Protein AF-A0A962MN43-F1 (afdb_monomer_lite)

Sequence (78 aa):
MSDSKKMPIEMLDLVRFLARAWADADDFVYQHCSPDALAHYPVVQGTANQMAIRRIAAQPHDRANVAMAIKWLEHISD

Foldseek 3Di:
DPPPPPPPLLVLLLLLVVLLVVLVVVVCCVVPPDPVVVVVDPDPPDPVVNVVSVVSNPDDHDPVSPVVVVVVVVVVVD

Structure (mmCIF, N/CA/C/O backbone):
data_AF-A0A962MN43-F1
#
_entry.id   AF-A0A962MN43-F1
#
loop_
_atom_site.group_PDB
_atom_site.id
_atom_site.type_symbol
_atom_site.label_atom_id
_atom_site.label_alt_id
_atom_site.label_comp_id
_atom_site.label_asym_id
_atom_site.label_entity_id
_atom_site.label_seq_id
_atom_site.pdbx_PDB_ins_code
_atom_site.Cartn_x
_atom_site.Cartn_y
_atom_site.Cartn_z
_atom_site.occupancy
_atom_site.B_iso_or_equiv
_atom_site.auth_seq_id
_atom_site.auth_comp_id
_atom_site.auth_asym_id
_atom_site.auth_atom_id
_atom_site.pdbx_PDB_model_num
ATOM 1 N N . MET A 1 1 ? -11.317 29.089 14.049 1.00 41.41 1 MET A N 1
ATOM 2 C CA . MET A 1 1 ? -10.384 27.950 13.919 1.00 41.41 1 MET A CA 1
ATOM 3 C C . MET A 1 1 ? -11.215 26.780 13.439 1.00 41.41 1 MET A C 1
ATOM 5 O O . MET A 1 1 ? -12.168 26.439 14.118 1.00 41.41 1 MET A O 1
ATOM 9 N N . SER A 1 2 ? -10.973 26.299 12.219 1.00 46.94 2 SER A N 1
ATOM 10 C CA . SER A 1 2 ? -11.701 25.155 11.660 1.00 46.94 2 SER A CA 1
ATOM 11 C C . SER A 1 2 ? -11.326 23.920 12.473 1.00 46.94 2 SER A C 1
ATOM 13 O O . SER A 1 2 ? -10.141 23.583 12.519 1.00 46.94 2 SER A O 1
ATOM 15 N N . ASP A 1 3 ? -12.295 23.304 13.151 1.00 52.16 3 ASP A N 1
ATOM 16 C CA . ASP A 1 3 ? -12.128 21.984 13.753 1.00 52.16 3 ASP A CA 1
ATOM 17 C C . ASP A 1 3 ? -11.703 21.028 12.641 1.00 52.16 3 ASP A C 1
ATOM 19 O O . ASP A 1 3 ? -12.514 20.610 11.809 1.00 52.16 3 ASP A O 1
ATOM 23 N N . SER A 1 4 ? -10.411 20.706 12.581 1.00 55.78 4 SER A N 1
ATOM 24 C CA . SER A 1 4 ? -9.939 19.643 11.712 1.00 55.78 4 SER A CA 1
ATOM 25 C C . SER A 1 4 ? -10.581 18.361 12.226 1.00 55.78 4 SER A C 1
ATOM 27 O O . SER A 1 4 ? -10.157 17.793 13.232 1.00 55.78 4 SER A O 1
ATOM 29 N N . LYS A 1 5 ? -11.672 17.935 11.576 1.00 62.75 5 LYS A N 1
ATOM 30 C CA . LYS A 1 5 ? -12.278 16.624 11.808 1.00 62.75 5 LYS A CA 1
ATOM 31 C C . LYS A 1 5 ? -11.156 15.602 11.681 1.00 62.75 5 LYS A C 1
ATOM 33 O O . LYS A 1 5 ? -10.683 15.328 10.579 1.00 62.75 5 LYS A O 1
ATOM 38 N N . LYS A 1 6 ? -10.674 15.103 12.820 1.00 77.50 6 LYS A N 1
ATOM 39 C CA . LYS A 1 6 ? -9.670 14.047 12.849 1.00 77.50 6 LYS A CA 1
ATOM 40 C C . LYS A 1 6 ? -10.277 12.863 12.105 1.00 77.50 6 LYS A C 1
ATOM 42 O O . LYS A 1 6 ? -11.391 12.449 12.417 1.00 77.50 6 LYS A O 1
ATOM 47 N N . MET A 1 7 ? -9.573 12.382 11.086 1.00 82.75 7 MET A N 1
ATOM 48 C CA . MET A 1 7 ? -9.977 11.194 10.344 1.00 82.75 7 MET A CA 1
ATOM 49 C C . MET A 1 7 ? -10.128 10.023 11.329 1.00 82.75 7 MET A C 1
ATOM 51 O O . MET A 1 7 ? -9.223 9.837 12.150 1.00 82.75 7 MET A O 1
ATOM 55 N N . PRO A 1 8 ? -11.237 9.260 11.278 1.00 92.56 8 PRO A N 1
ATOM 56 C CA . PRO A 1 8 ? -11.399 8.063 12.097 1.00 92.56 8 PRO A CA 1
ATOM 57 C C . PRO A 1 8 ? -10.222 7.107 11.900 1.00 92.56 8 PRO A C 1
ATOM 59 O O . PRO A 1 8 ? -9.690 6.997 10.790 1.00 92.56 8 PRO A O 1
ATOM 62 N N . ILE A 1 9 ? -9.806 6.428 12.969 1.00 94.44 9 ILE A N 1
ATOM 63 C CA . ILE A 1 9 ? -8.636 5.542 12.926 1.00 94.44 9 ILE A CA 1
ATOM 64 C C . ILE A 1 9 ? -8.847 4.391 11.936 1.00 94.44 9 ILE A C 1
ATOM 66 O O . ILE A 1 9 ? -7.909 3.982 11.264 1.00 94.44 9 ILE A O 1
ATOM 70 N N . GLU A 1 10 ? -10.091 3.958 11.759 1.00 96.25 10 GLU A N 1
ATOM 71 C CA . GLU A 1 10 ? -10.521 2.937 10.810 1.00 96.25 10 GLU A CA 1
ATOM 72 C C . GLU A 1 10 ? -10.268 3.361 9.366 1.00 96.25 10 GLU A C 1
ATOM 74 O O . GLU A 1 10 ? -9.698 2.609 8.577 1.00 96.25 10 GLU A O 1
ATOM 79 N N . MET A 1 11 ? -10.631 4.600 9.032 1.00 94.88 11 MET A N 1
ATOM 80 C CA . MET A 1 11 ? -10.395 5.161 7.703 1.00 94.88 11 MET A CA 1
ATOM 81 C C . MET A 1 11 ? -8.904 5.383 7.453 1.00 94.88 11 MET A C 1
ATOM 83 O O . MET A 1 11 ? -8.421 5.149 6.348 1.00 94.88 11 MET A O 1
ATOM 87 N N . LEU A 1 12 ? -8.156 5.794 8.481 1.00 94.88 12 LEU A N 1
ATOM 88 C CA . LEU A 1 12 ? -6.704 5.919 8.384 1.00 94.88 12 LEU A CA 1
ATOM 89 C C . LEU A 1 12 ? -6.033 4.554 8.160 1.00 94.88 12 LEU A C 1
ATOM 91 O O . LEU A 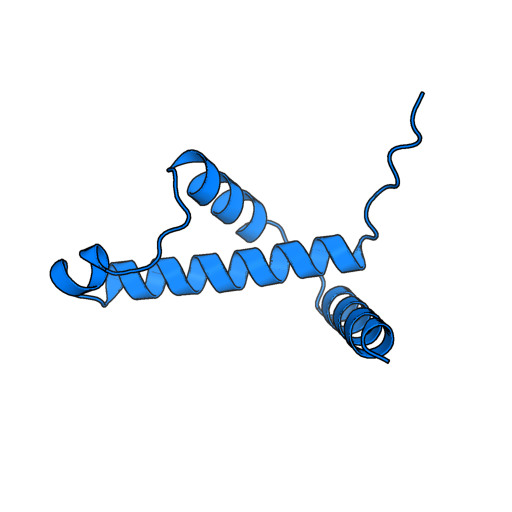1 12 ? -5.149 4.443 7.311 1.00 94.88 12 LEU A O 1
ATOM 95 N N . ASP A 1 13 ? -6.459 3.516 8.876 1.00 97.19 13 ASP A N 1
ATOM 96 C CA . ASP A 1 13 ? -5.949 2.154 8.704 1.00 97.19 13 ASP A CA 1
ATOM 97 C C . ASP A 1 13 ? -6.329 1.565 7.343 1.00 97.19 13 ASP A C 1
ATOM 99 O O . ASP A 1 13 ? 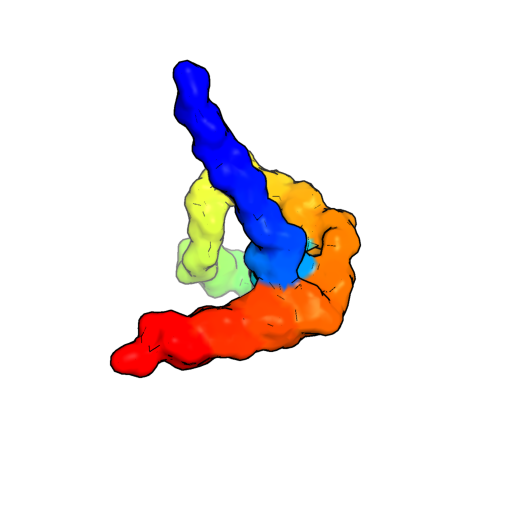-5.497 0.906 6.717 1.00 97.19 13 ASP A O 1
ATOM 103 N N . LEU A 1 14 ? -7.517 1.882 6.820 1.00 96.88 14 LEU A N 1
ATOM 104 C CA . LEU A 1 14 ? -7.888 1.553 5.445 1.00 96.88 14 LEU A CA 1
ATOM 105 C C . LEU A 1 14 ? -6.958 2.231 4.428 1.00 96.88 14 LEU A C 1
ATOM 107 O O . LEU A 1 14 ? -6.465 1.571 3.515 1.00 96.88 14 LEU A O 1
ATOM 111 N N . VAL A 1 15 ? -6.659 3.524 4.592 1.00 95.50 15 VAL A N 1
ATOM 112 C CA . VAL A 1 15 ? -5.715 4.241 3.714 1.00 95.50 15 VAL A CA 1
ATOM 113 C C . VAL A 1 15 ? -4.321 3.612 3.769 1.00 95.50 15 VAL A C 1
ATOM 115 O O . VAL A 1 15 ? -3.691 3.430 2.728 1.00 95.50 15 VAL A O 1
ATOM 118 N N . ARG A 1 16 ? -3.839 3.236 4.959 1.00 97.00 16 ARG A N 1
ATOM 119 C CA . ARG A 1 16 ? -2.552 2.539 5.128 1.00 97.00 16 ARG A CA 1
ATOM 120 C C . ARG A 1 16 ? -2.538 1.181 4.436 1.00 97.00 16 ARG A C 1
ATOM 122 O O . ARG A 1 16 ? -1.567 0.864 3.750 1.00 97.00 16 ARG A O 1
ATOM 129 N N . PHE A 1 17 ? -3.611 0.405 4.581 1.00 97.25 17 PHE A N 1
ATOM 130 C CA . PHE A 1 17 ? -3.776 -0.881 3.910 1.00 97.25 17 PHE A CA 1
ATOM 131 C C . PHE A 1 17 ? -3.738 -0.732 2.382 1.00 97.25 17 PHE A C 1
ATOM 133 O O . PHE A 1 17 ? -2.965 -1.422 1.718 1.00 97.25 17 PHE A O 1
ATOM 140 N N . LEU A 1 18 ? -4.501 0.212 1.824 1.00 95.44 18 LEU A N 1
ATOM 141 C CA . LEU A 1 18 ? -4.531 0.468 0.381 1.00 95.44 18 LEU A CA 1
ATOM 142 C C . LEU A 1 18 ? -3.178 0.960 -0.145 1.00 95.44 18 LEU A C 1
ATOM 144 O O . LEU A 1 18 ? -2.708 0.480 -1.174 1.00 95.44 18 LEU A O 1
ATOM 148 N N . ALA A 1 19 ? -2.520 1.871 0.577 1.00 94.62 19 ALA A N 1
ATOM 149 C CA . ALA A 1 19 ? -1.183 2.340 0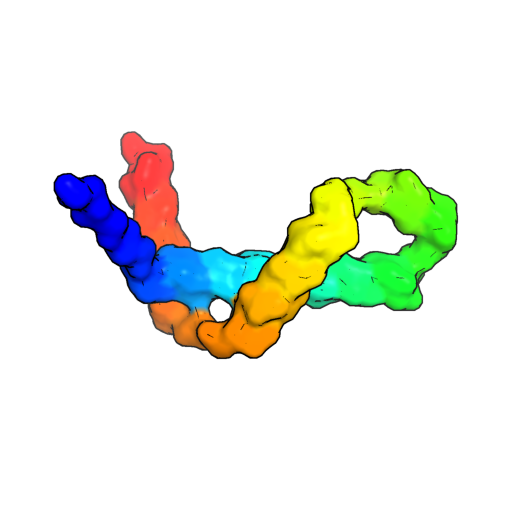.223 1.00 94.62 19 ALA A CA 1
ATOM 150 C C . ALA A 1 19 ? -0.163 1.194 0.217 1.00 94.62 19 ALA A C 1
ATOM 152 O O . ALA A 1 19 ? 0.703 1.151 -0.655 1.00 94.62 19 ALA A O 1
ATOM 153 N N . ARG A 1 20 ? -0.277 0.251 1.163 1.00 95.88 20 ARG A N 1
ATOM 154 C CA . ARG A 1 20 ? 0.571 -0.941 1.197 1.00 95.88 20 ARG A CA 1
ATOM 155 C C . ARG A 1 20 ? 0.322 -1.857 0.004 1.00 95.88 20 ARG A C 1
ATOM 157 O O . ARG A 1 20 ? 1.282 -2.218 -0.664 1.00 95.88 20 ARG A O 1
ATOM 164 N N . ALA A 1 21 ? -0.938 -2.167 -0.295 1.00 93.75 21 ALA A N 1
ATOM 165 C CA . ALA A 1 21 ? -1.292 -2.979 -1.458 1.00 93.75 21 ALA A CA 1
ATOM 166 C C . ALA A 1 21 ? -0.787 -2.352 -2.770 1.00 93.75 21 ALA A C 1
ATOM 168 O O . ALA A 1 21 ? -0.265 -3.056 -3.631 1.00 93.75 21 ALA A O 1
ATOM 169 N N . TRP A 1 22 ? -0.884 -1.025 -2.896 1.00 90.50 22 TRP A N 1
ATOM 170 C CA . TRP A 1 22 ? -0.347 -0.302 -4.045 1.00 90.50 22 TRP A CA 1
ATOM 171 C C . TRP A 1 22 ? 1.179 -0.399 -4.137 1.00 90.50 22 TRP A C 1
ATOM 173 O O . TRP A 1 22 ? 1.713 -0.700 -5.198 1.00 90.50 22 TRP A O 1
ATOM 183 N N . ALA A 1 23 ? 1.890 -0.166 -3.030 1.00 90.25 23 ALA A N 1
ATOM 184 C CA . ALA A 1 23 ? 3.349 -0.250 -3.006 1.00 90.25 23 ALA A CA 1
ATOM 185 C C . ALA A 1 23 ? 3.854 -1.655 -3.376 1.00 90.25 23 ALA A C 1
ATOM 187 O O . ALA A 1 23 ? 4.806 -1.773 -4.142 1.00 90.25 23 ALA A O 1
ATOM 188 N N . ASP A 1 24 ? 3.186 -2.703 -2.884 1.00 91.81 24 ASP A N 1
ATOM 189 C CA . ASP A 1 24 ? 3.524 -4.091 -3.211 1.00 91.81 24 ASP A CA 1
ATOM 190 C C . ASP A 1 24 ? 3.288 -4.387 -4.713 1.00 91.81 24 ASP A C 1
ATOM 192 O O . ASP A 1 24 ? 4.088 -5.082 -5.342 1.00 91.81 24 ASP A O 1
ATOM 196 N N . ALA A 1 25 ? 2.226 -3.829 -5.312 1.00 89.19 25 ALA A N 1
ATOM 197 C CA . ALA A 1 25 ? 1.962 -3.948 -6.747 1.00 89.19 25 ALA A CA 1
ATOM 198 C C . ALA A 1 25 ? 3.010 -3.211 -7.599 1.00 89.19 25 ALA A C 1
ATOM 200 O O . ALA A 1 25 ? 3.514 -3.783 -8.567 1.00 89.19 25 ALA A O 1
ATOM 201 N N . ASP A 1 26 ? 3.377 -1.982 -7.217 1.00 88.12 26 ASP A N 1
ATOM 202 C CA . ASP A 1 26 ? 4.442 -1.221 -7.880 1.00 88.12 26 ASP A CA 1
ATOM 203 C C . ASP A 1 26 ? 5.764 -2.000 -7.837 1.00 88.12 26 ASP A C 1
ATOM 205 O O . ASP A 1 26 ? 6.420 -2.165 -8.866 1.00 88.12 26 ASP A O 1
ATOM 209 N N . ASP A 1 27 ? 6.143 -2.531 -6.671 1.00 89.12 27 ASP A N 1
ATOM 210 C CA . ASP A 1 27 ? 7.380 -3.298 -6.515 1.00 89.12 27 ASP A CA 1
ATOM 211 C C . ASP A 1 27 ? 7.375 -4.574 -7.375 1.00 89.12 27 ASP A C 1
ATOM 213 O O . ASP A 1 27 ? 8.381 -4.872 -8.022 1.00 89.12 27 ASP A O 1
ATOM 217 N N . PHE A 1 28 ? 6.248 -5.292 -7.453 1.00 91.19 28 PHE A N 1
ATOM 218 C CA . PHE A 1 28 ? 6.100 -6.446 -8.346 1.00 91.19 28 PHE A CA 1
ATOM 219 C C . PHE A 1 28 ? 6.290 -6.054 -9.817 1.00 91.19 28 PHE A C 1
ATOM 221 O O . PHE A 1 28 ? 7.070 -6.677 -10.538 1.00 91.19 28 PHE A O 1
ATOM 228 N N . VAL A 1 29 ? 5.608 -5.000 -10.266 1.00 89.31 29 VAL A N 1
ATOM 229 C CA . VAL A 1 29 ? 5.681 -4.527 -11.653 1.00 89.31 29 VAL A CA 1
ATOM 230 C C . VAL A 1 29 ? 7.110 -4.112 -12.009 1.00 89.31 29 VAL A C 1
ATOM 232 O O . VAL A 1 29 ? 7.636 -4.558 -13.028 1.00 89.31 29 VAL A O 1
ATOM 235 N N . TYR A 1 30 ? 7.788 -3.348 -11.149 1.00 86.38 30 TYR A N 1
ATOM 236 C CA . TYR A 1 30 ? 9.182 -2.950 -11.375 1.00 86.38 30 TYR A CA 1
ATOM 237 C C . TYR A 1 30 ? 10.160 -4.131 -11.420 1.00 86.38 30 TYR A C 1
ATOM 239 O O . TYR A 1 30 ? 11.171 -4.048 -12.116 1.00 86.38 30 TYR A O 1
ATOM 247 N N . GLN A 1 31 ? 9.889 -5.215 -10.690 1.00 91.88 31 GLN A N 1
ATOM 248 C CA . GLN A 1 31 ? 10.762 -6.394 -10.648 1.00 91.88 31 GLN A CA 1
ATOM 249 C C . GLN A 1 31 ? 10.516 -7.376 -11.798 1.00 91.88 31 GLN A C 1
ATOM 251 O O . GLN A 1 31 ? 11.428 -8.118 -12.166 1.00 91.88 31 GLN A O 1
ATOM 256 N N . HIS A 1 32 ? 9.303 -7.405 -12.355 1.00 94.31 32 HIS A N 1
ATOM 257 C CA . HIS A 1 32 ? 8.875 -8.484 -13.249 1.00 94.31 32 HIS A CA 1
ATOM 258 C C . HIS A 1 32 ? 8.434 -8.037 -14.645 1.00 94.31 32 HIS A C 1
ATOM 260 O O . HIS A 1 32 ? 8.349 -8.879 -15.541 1.00 94.31 32 HIS A O 1
ATOM 266 N N . CYS A 1 33 ? 8.166 -6.751 -14.871 1.00 89.94 33 CYS A N 1
ATOM 267 C CA . CYS A 1 33 ? 7.754 -6.255 -16.181 1.00 89.94 33 CYS A CA 1
ATOM 268 C C . CYS A 1 33 ? 8.944 -5.759 -17.013 1.00 89.94 33 CYS A C 1
ATOM 270 O O . CYS A 1 33 ? 9.941 -5.255 -16.497 1.00 89.94 33 CYS A O 1
ATOM 272 N N . SER A 1 34 ? 8.830 -5.896 -18.337 1.00 91.31 34 SER A N 1
ATOM 273 C CA . SER A 1 34 ? 9.828 -5.372 -19.270 1.00 91.31 34 SER A CA 1
ATOM 274 C C . SER A 1 34 ? 9.847 -3.834 -19.262 1.00 91.31 34 SER A C 1
ATOM 276 O O . SER A 1 34 ? 8.835 -3.210 -18.932 1.00 91.31 34 SER A O 1
ATOM 278 N N . PRO A 1 35 ? 10.952 -3.193 -19.690 1.00 85.75 35 PRO A N 1
ATOM 279 C CA . PRO A 1 35 ? 11.021 -1.733 -19.802 1.00 85.75 35 PRO A CA 1
ATOM 280 C C . PRO A 1 35 ? 9.914 -1.124 -20.676 1.00 85.75 35 PRO A C 1
ATOM 282 O O . PRO A 1 35 ? 9.416 -0.045 -20.374 1.00 85.75 35 PRO A O 1
ATOM 285 N N . ASP A 1 36 ? 9.510 -1.837 -21.729 1.00 88.94 36 ASP A N 1
ATOM 286 C CA . ASP A 1 36 ? 8.422 -1.434 -22.624 1.00 88.94 36 ASP A CA 1
ATOM 287 C C . ASP A 1 36 ? 7.064 -1.438 -21.903 1.00 88.94 36 ASP A C 1
ATOM 289 O O . ASP A 1 36 ? 6.336 -0.449 -21.923 1.00 88.94 36 ASP A O 1
ATOM 293 N N . ALA A 1 37 ? 6.765 -2.498 -21.143 1.00 86.88 37 ALA A N 1
ATOM 294 C CA . ALA A 1 37 ? 5.557 -2.555 -20.321 1.00 86.88 37 ALA A CA 1
ATOM 295 C C . ALA A 1 37 ? 5.548 -1.469 -19.227 1.00 86.88 37 ALA A C 1
ATOM 297 O O . ALA A 1 37 ? 4.509 -0.863 -18.965 1.00 86.88 37 ALA A O 1
ATOM 298 N N . LEU A 1 38 ? 6.706 -1.175 -18.623 1.00 83.94 38 LEU A N 1
ATOM 299 C CA . LEU A 1 38 ? 6.852 -0.109 -17.625 1.00 83.94 38 LEU A CA 1
ATOM 300 C C . LEU A 1 38 ? 6.607 1.291 -18.204 1.00 83.94 38 LEU A C 1
ATOM 302 O O . LEU A 1 38 ? 6.091 2.149 -17.492 1.00 83.94 38 LEU A O 1
ATOM 306 N N . ALA A 1 39 ? 6.920 1.527 -19.482 1.00 83.56 39 ALA A N 1
ATOM 307 C CA . ALA A 1 39 ? 6.661 2.808 -20.143 1.00 83.56 39 ALA A CA 1
ATOM 308 C C . ALA A 1 39 ? 5.158 3.124 -20.274 1.00 83.56 39 ALA A C 1
ATOM 310 O O . ALA A 1 39 ? 4.775 4.290 -20.379 1.00 83.56 39 ALA A O 1
ATOM 311 N N . HIS A 1 40 ? 4.311 2.093 -20.236 1.00 84.25 40 HIS A N 1
ATOM 312 C CA . HIS A 1 40 ? 2.854 2.203 -20.315 1.00 84.25 40 HIS A CA 1
ATOM 313 C C . HIS A 1 40 ? 2.150 1.983 -18.971 1.00 84.25 40 HIS A C 1
ATOM 315 O O . HIS A 1 40 ? 0.929 2.134 -18.889 1.00 84.25 40 HIS A O 1
ATOM 321 N N . TYR A 1 41 ? 2.892 1.629 -17.920 1.00 81.81 41 TYR A N 1
ATOM 322 C CA . TYR A 1 41 ? 2.322 1.398 -16.602 1.00 81.81 41 TYR A CA 1
ATOM 323 C C . TYR A 1 41 ? 1.806 2.722 -16.010 1.00 81.81 41 TYR A C 1
ATOM 325 O O . TYR A 1 41 ? 2.551 3.708 -15.985 1.00 81.81 41 TYR A O 1
ATOM 333 N N . PRO A 1 42 ? 0.548 2.785 -15.533 1.00 74.12 42 PRO A N 1
ATOM 334 C CA . PRO A 1 42 ? 0.003 3.981 -14.906 1.00 74.12 42 PRO A CA 1
ATOM 335 C C . PRO A 1 42 ? 0.691 4.231 -13.560 1.00 74.12 42 PRO A C 1
ATOM 337 O O . PRO A 1 42 ? 0.244 3.790 -12.506 1.00 74.12 42 PRO A O 1
ATOM 340 N N . VAL A 1 43 ? 1.798 4.966 -13.598 1.00 68.81 43 VAL A N 1
ATOM 341 C CA . VAL A 1 43 ? 2.499 5.419 -12.399 1.00 68.81 43 VAL A CA 1
ATOM 342 C C . VAL A 1 43 ? 1.728 6.547 -11.725 1.00 68.81 43 VAL A C 1
ATOM 344 O O . VAL A 1 43 ? 1.241 7.475 -12.378 1.00 68.81 43 VAL A O 1
ATOM 347 N N . VAL A 1 44 ? 1.705 6.522 -10.392 1.00 63.69 44 VAL A N 1
ATOM 348 C CA . VAL A 1 44 ? 1.371 7.703 -9.591 1.00 63.69 44 VAL A CA 1
ATOM 349 C C . VAL A 1 44 ? 2.317 8.826 -10.010 1.00 63.69 44 VAL A C 1
ATOM 351 O O . VAL A 1 44 ? 3.528 8.748 -9.798 1.00 63.69 44 VAL A O 1
ATOM 354 N N . GLN A 1 45 ? 1.770 9.853 -10.659 1.00 60.41 45 GLN A N 1
ATOM 355 C CA . GLN A 1 45 ? 2.574 10.912 -11.256 1.00 60.41 45 GLN A CA 1
ATOM 356 C C . GLN A 1 45 ? 3.356 11.669 -10.173 1.00 60.41 45 GLN A C 1
ATOM 358 O O . GLN A 1 45 ? 2.780 12.231 -9.238 1.00 60.41 45 GLN A O 1
ATOM 363 N N . GLY A 1 46 ? 4.682 11.691 -10.327 1.00 66.88 46 GLY A N 1
ATOM 364 C CA . GLY A 1 46 ? 5.613 12.443 -9.490 1.00 66.88 46 GLY A CA 1
ATOM 365 C C . GLY A 1 46 ? 6.267 11.619 -8.377 1.00 66.88 46 GLY A C 1
ATOM 366 O O . GLY A 1 46 ? 5.603 11.035 -7.521 1.00 66.88 46 GLY A O 1
ATOM 367 N N . THR A 1 47 ? 7.601 11.672 -8.327 1.00 74.19 47 THR A N 1
ATOM 368 C CA . THR A 1 47 ? 8.442 10.996 -7.322 1.00 74.19 47 THR A CA 1
ATOM 369 C C . THR A 1 47 ? 8.013 11.313 -5.887 1.00 74.19 47 THR A C 1
ATOM 371 O O . THR A 1 47 ? 8.060 10.451 -5.015 1.00 74.19 47 THR A O 1
ATOM 374 N N . ALA A 1 48 ? 7.545 12.538 -5.625 1.00 81.50 48 ALA A N 1
ATOM 375 C CA . ALA A 1 48 ? 7.078 12.944 -4.300 1.00 81.50 48 ALA A CA 1
ATOM 376 C C . ALA A 1 48 ? 5.854 12.139 -3.825 1.00 81.50 48 ALA A C 1
ATOM 378 O O . ALA A 1 48 ? 5.804 11.730 -2.665 1.00 81.50 48 ALA A O 1
ATOM 379 N N . ASN A 1 49 ? 4.902 11.864 -4.720 1.00 83.62 49 ASN A N 1
ATOM 380 C CA . ASN A 1 49 ? 3.689 11.115 -4.398 1.00 83.62 49 ASN A CA 1
ATOM 381 C C . ASN A 1 49 ? 3.996 9.630 -4.181 1.00 83.62 49 ASN A C 1
ATOM 383 O O . ASN A 1 49 ? 3.526 9.044 -3.208 1.00 83.62 49 ASN A O 1
ATOM 387 N N . GLN A 1 50 ? 4.863 9.043 -5.010 1.00 81.81 50 GLN A N 1
ATOM 388 C CA . GLN A 1 50 ? 5.353 7.674 -4.805 1.00 81.81 50 GLN A CA 1
ATOM 389 C C . GLN A 1 50 ? 6.066 7.525 -3.454 1.00 81.81 50 GLN A C 1
ATOM 391 O O . GLN A 1 50 ? 5.810 6.585 -2.701 1.00 81.81 50 GLN A O 1
ATOM 396 N N . MET A 1 51 ? 6.917 8.49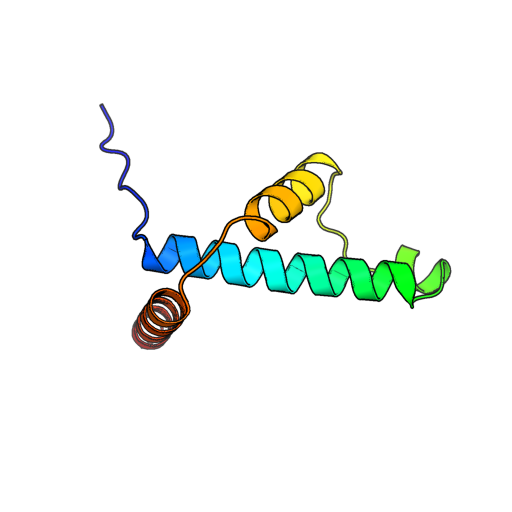0 -3.095 1.00 86.88 51 MET A N 1
ATOM 397 C CA . MET A 1 51 ? 7.588 8.502 -1.794 1.00 86.88 51 MET A CA 1
ATOM 398 C C . MET A 1 51 ? 6.602 8.671 -0.632 1.00 86.88 51 MET A C 1
ATOM 400 O O . MET A 1 51 ? 6.797 8.067 0.424 1.00 86.88 51 MET A O 1
ATOM 404 N N . ALA A 1 52 ? 5.539 9.460 -0.804 1.00 90.19 52 ALA A N 1
ATOM 405 C CA . ALA A 1 52 ? 4.483 9.594 0.194 1.00 90.19 52 ALA A CA 1
ATOM 406 C C . ALA A 1 52 ? 3.718 8.276 0.390 1.00 90.19 52 ALA A C 1
ATOM 408 O O . ALA A 1 52 ? 3.557 7.842 1.530 1.00 90.19 52 ALA A O 1
ATOM 409 N N . ILE A 1 53 ? 3.329 7.599 -0.695 1.00 89.50 53 ILE A N 1
ATOM 410 C CA . ILE A 1 53 ? 2.671 6.284 -0.640 1.00 89.50 53 ILE A CA 1
ATOM 411 C C . ILE A 1 53 ? 3.564 5.275 0.073 1.00 89.50 53 ILE A C 1
ATOM 413 O O .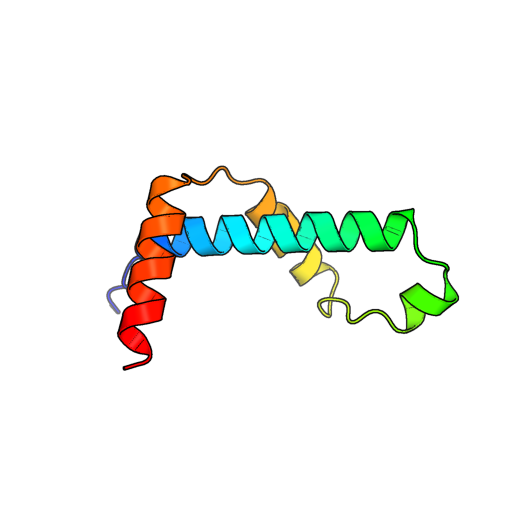 ILE A 1 53 ? 3.112 4.646 1.024 1.00 89.50 53 ILE A O 1
ATOM 417 N N . ARG A 1 54 ? 4.851 5.187 -0.289 1.00 90.06 54 ARG A N 1
ATOM 418 C CA . ARG A 1 54 ? 5.807 4.290 0.384 1.00 90.06 54 ARG A CA 1
ATOM 419 C C . ARG A 1 54 ? 5.935 4.581 1.881 1.00 90.06 54 ARG A C 1
ATOM 421 O O . ARG A 1 54 ? 5.988 3.658 2.689 1.00 90.06 54 ARG A O 1
ATOM 428 N N . ARG A 1 55 ? 5.937 5.858 2.279 1.00 93.94 55 ARG A N 1
ATOM 429 C CA . ARG A 1 55 ? 5.949 6.257 3.698 1.00 93.94 55 ARG A CA 1
ATOM 430 C C . ARG A 1 55 ? 4.677 5.855 4.439 1.00 93.94 55 ARG A C 1
ATOM 432 O O . ARG A 1 55 ? 4.761 5.486 5.605 1.00 93.94 55 ARG A O 1
ATOM 439 N N . ILE A 1 56 ? 3.515 5.950 3.799 1.00 94.56 56 ILE A N 1
ATOM 440 C CA . ILE A 1 56 ? 2.232 5.546 4.391 1.00 94.56 56 ILE A CA 1
ATOM 441 C C . ILE A 1 56 ? 2.141 4.016 4.467 1.00 94.56 56 ILE A C 1
ATOM 443 O O . ILE A 1 56 ? 1.774 3.486 5.510 1.00 94.56 56 ILE A O 1
ATOM 447 N N . ALA A 1 57 ? 2.553 3.313 3.410 1.00 92.88 57 ALA A N 1
ATOM 448 C CA . ALA A 1 57 ? 2.590 1.853 3.309 1.00 92.88 57 ALA A CA 1
ATOM 449 C C . ALA A 1 57 ? 3.452 1.181 4.391 1.00 92.88 57 ALA A C 1
ATOM 451 O O . ALA A 1 57 ? 3.174 0.054 4.803 1.00 92.88 57 ALA A O 1
ATOM 452 N N . ALA A 1 58 ? 4.501 1.867 4.854 1.00 95.69 58 ALA A N 1
ATOM 453 C CA . ALA A 1 58 ? 5.370 1.395 5.930 1.00 95.69 58 ALA A CA 1
ATOM 454 C C . ALA A 1 58 ? 4.744 1.525 7.332 1.00 95.69 58 ALA A C 1
ATOM 456 O O . ALA A 1 58 ? 5.291 0.991 8.297 1.00 95.69 58 ALA A O 1
ATOM 457 N N . GLN A 1 59 ? 3.625 2.242 7.475 1.00 96.88 59 GLN A N 1
ATOM 458 C CA . GLN A 1 59 ? 2.949 2.384 8.761 1.00 96.88 59 GLN A CA 1
ATOM 459 C C . GLN A 1 59 ? 2.121 1.130 9.077 1.00 96.88 59 GLN A C 1
ATOM 461 O O . GLN A 1 59 ? 1.456 0.589 8.189 1.00 96.88 59 GLN A O 1
ATOM 466 N N . PRO A 1 60 ? 2.110 0.675 10.341 1.00 96.38 60 PRO A N 1
ATOM 467 C CA . PRO A 1 60 ? 1.250 -0.426 10.753 1.00 96.38 60 PRO A CA 1
ATOM 468 C C . PRO A 1 60 ? -0.226 -0.018 10.677 1.00 96.38 60 PRO A C 1
ATOM 470 O O . PRO A 1 60 ? -0.569 1.146 10.882 1.00 96.38 60 PRO A O 1
ATOM 473 N N . HIS A 1 61 ? -1.090 -0.995 10.416 1.00 96.50 61 HIS A N 1
ATOM 474 C CA . HIS A 1 61 ? -2.546 -0.855 10.437 1.00 96.50 61 HIS A CA 1
ATOM 475 C C . HIS A 1 61 ? -3.175 -2.085 11.100 1.00 96.50 61 HIS A C 1
ATOM 477 O O . HIS A 1 61 ? -2.607 -3.180 11.039 1.00 96.50 61 HIS A O 1
ATOM 483 N N . ASP A 1 62 ? -4.343 -1.915 11.719 1.00 97.88 62 ASP A N 1
ATOM 484 C CA . ASP A 1 62 ? -5.102 -3.012 12.317 1.00 97.88 62 ASP A CA 1
ATOM 485 C C . ASP A 1 62 ? -6.124 -3.579 11.315 1.00 97.88 62 ASP A C 1
ATOM 487 O O . ASP A 1 62 ? -6.906 -2.852 10.699 1.00 97.88 62 ASP A O 1
ATOM 491 N N . ARG A 1 63 ? -6.149 -4.905 11.148 1.00 96.62 63 ARG A N 1
ATOM 492 C CA . ARG A 1 63 ? -7.086 -5.578 10.234 1.00 96.62 63 ARG A CA 1
ATOM 493 C C . ARG A 1 63 ? -8.549 -5.439 10.662 1.00 96.62 63 ARG A C 1
ATOM 495 O O . ARG A 1 63 ? -9.418 -5.387 9.793 1.00 96.62 63 ARG A O 1
ATOM 502 N N . ALA A 1 64 ? -8.836 -5.387 11.961 1.00 97.44 64 ALA A N 1
ATOM 503 C CA . ALA A 1 64 ? -10.191 -5.193 12.470 1.00 97.44 64 ALA A CA 1
ATOM 504 C C . ALA A 1 64 ? -10.726 -3.802 12.095 1.00 97.44 64 ALA A C 1
ATOM 506 O O . ALA A 1 64 ? -11.867 -3.678 11.646 1.00 97.44 64 ALA A O 1
ATOM 507 N N . ASN A 1 65 ? -9.870 -2.781 12.185 1.00 97.81 65 ASN A N 1
ATOM 508 C CA . ASN A 1 65 ? -10.172 -1.413 11.768 1.00 97.81 65 ASN A CA 1
ATOM 509 C C . ASN A 1 65 ? -10.444 -1.322 10.259 1.00 97.81 65 ASN A C 1
ATOM 511 O O . ASN A 1 65 ? -11.429 -0.710 9.848 1.00 97.81 65 ASN A O 1
ATOM 515 N N . VAL A 1 66 ? -9.628 -1.991 9.435 1.00 97.31 66 VAL A N 1
ATOM 516 C CA . VAL A 1 66 ? -9.849 -2.073 7.979 1.00 97.31 66 VAL A CA 1
ATOM 517 C C . VAL A 1 66 ? -11.208 -2.708 7.664 1.00 97.31 66 VAL A C 1
ATOM 519 O O . VAL A 1 66 ? -11.975 -2.159 6.875 1.00 97.31 66 VAL A O 1
ATOM 522 N N . ALA A 1 67 ? -11.543 -3.834 8.301 1.00 96.62 67 ALA A N 1
ATOM 523 C CA . ALA A 1 67 ? -12.820 -4.512 8.080 1.00 96.62 67 ALA A CA 1
ATOM 524 C C . ALA A 1 67 ? -14.025 -3.638 8.472 1.00 96.62 67 ALA A C 1
ATOM 526 O O . ALA A 1 67 ? -15.055 -3.658 7.800 1.00 96.62 67 ALA A O 1
ATOM 527 N N . MET A 1 68 ? -13.899 -2.856 9.545 1.00 95.88 68 MET A N 1
ATOM 528 C CA . MET A 1 68 ? -14.924 -1.906 9.972 1.00 95.88 68 MET A CA 1
ATOM 529 C C . MET A 1 68 ? -15.104 -0.760 8.971 1.00 95.88 68 MET A C 1
ATOM 531 O O . MET A 1 68 ? -16.237 -0.452 8.607 1.00 95.88 68 MET A O 1
ATOM 535 N N . ALA A 1 69 ? -14.007 -0.183 8.472 1.00 95.62 69 ALA A N 1
ATOM 536 C CA . ALA A 1 69 ? -14.058 0.864 7.453 1.00 95.62 69 ALA A CA 1
ATOM 537 C C . ALA A 1 69 ? -14.717 0.382 6.150 1.00 95.62 69 ALA A C 1
ATOM 539 O O . ALA A 1 69 ? -15.528 1.101 5.571 1.00 95.62 69 ALA A O 1
ATOM 540 N N . ILE A 1 70 ? -14.416 -0.846 5.709 1.00 95.19 70 ILE A N 1
ATOM 541 C CA . ILE A 1 70 ? -15.047 -1.449 4.523 1.00 95.19 70 ILE A CA 1
ATOM 542 C C . ILE A 1 70 ? -16.559 -1.563 4.721 1.00 95.19 70 ILE A C 1
ATOM 544 O O . ILE A 1 70 ? -17.313 -1.089 3.876 1.00 95.19 70 ILE A O 1
ATOM 548 N N . LYS A 1 71 ? -17.003 -2.100 5.864 1.00 94.31 71 LYS A N 1
ATOM 549 C CA . LYS A 1 71 ? -18.436 -2.192 6.177 1.00 94.31 71 LYS A CA 1
ATOM 550 C C . LYS A 1 71 ? -19.117 -0.831 6.123 1.00 94.31 71 LYS A C 1
ATOM 552 O O . LYS A 1 71 ? -20.227 -0.733 5.617 1.00 94.31 71 LYS A O 1
ATOM 557 N N . TRP A 1 72 ? -18.477 0.228 6.618 1.00 92.81 72 TRP A N 1
ATOM 558 C CA . TRP A 1 72 ? -19.040 1.575 6.505 1.00 92.81 72 TRP A CA 1
ATOM 559 C C . TRP A 1 72 ? -19.193 2.022 5.051 1.00 92.81 72 TRP A C 1
ATOM 561 O O . TRP A 1 72 ? -20.244 2.547 4.702 1.00 92.81 72 TRP A O 1
ATOM 571 N N . LEU A 1 73 ? -18.186 1.796 4.202 1.00 91.31 73 LEU A N 1
ATOM 572 C CA . LEU A 1 73 ? -18.248 2.157 2.781 1.00 91.31 73 LEU A CA 1
ATOM 573 C C . LEU A 1 73 ? -19.341 1.392 2.021 1.00 91.31 73 LEU A C 1
ATOM 575 O O . LEU A 1 73 ? -20.005 1.978 1.168 1.00 91.31 73 LEU A O 1
ATOM 579 N N . GLU A 1 74 ? -19.563 0.121 2.358 1.00 91.94 74 GLU A N 1
ATOM 580 C CA . GLU A 1 74 ? -20.648 -0.686 1.783 1.00 91.94 74 GLU A CA 1
ATOM 581 C C . GLU A 1 74 ? -22.024 -0.068 2.071 1.00 91.94 74 GLU A C 1
ATOM 583 O O . GLU A 1 74 ? -22.847 0.024 1.171 1.00 91.94 74 GLU A O 1
ATOM 588 N N . HIS A 1 75 ? -22.241 0.451 3.284 1.00 83.25 75 HIS A N 1
ATOM 589 C CA . HIS A 1 75 ? -23.519 1.054 3.691 1.00 83.25 75 HIS A CA 1
ATOM 590 C C . HIS A 1 75 ? -23.684 2.523 3.258 1.00 83.25 75 HIS A C 1
ATOM 592 O O . HIS A 1 75 ? -24.749 3.098 3.453 1.00 83.25 75 HIS A O 1
ATOM 598 N N . ILE A 1 76 ? -22.642 3.162 2.712 1.00 71.00 76 ILE A N 1
ATOM 599 C CA . ILE A 1 76 ? -22.733 4.509 2.111 1.00 71.00 76 ILE A CA 1
ATOM 600 C C . ILE A 1 76 ? -23.255 4.435 0.664 1.00 71.00 76 ILE A C 1
ATOM 602 O O . ILE A 1 76 ? -23.640 5.454 0.096 1.00 71.00 76 ILE A O 1
ATOM 606 N N . SER A 1 77 ? -23.243 3.244 0.058 1.00 58.50 77 SER A N 1
ATOM 607 C CA . SER A 1 77 ? -23.608 3.033 -1.348 1.00 58.50 77 SER A CA 1
ATOM 608 C C . SER A 1 77 ? -25.092 2.685 -1.565 1.00 58.50 77 SER A C 1
ATOM 610 O O . SER A 1 77 ? -25.480 2.484 -2.716 1.00 58.50 77 SER A O 1
ATOM 612 N N . ASP A 1 78 ? -25.889 2.647 -0.489 1.00 49.97 78 ASP A N 1
ATOM 613 C CA . ASP A 1 78 ? -27.356 2.491 -0.474 1.00 49.97 78 ASP A CA 1
ATOM 614 C C . ASP A 1 78 ? -28.061 3.848 -0.278 1.00 49.97 78 ASP A C 1
ATOM 616 O O . ASP A 1 78 ? -29.132 4.059 -0.896 1.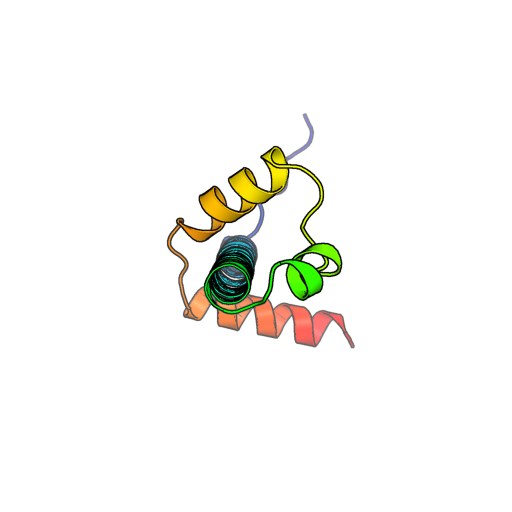00 49.97 78 ASP A O 1
#

Radius of gyration: 15.72 Å; chains: 1; bounding box: 38×36×36 Å

pLDDT: mean 85.98, std 13.45, range [41.41, 97.88]

Secondary structure (DSSP, 8-state):
-----PPPHHHHHHHHHHHHHHHHHHHHHHHHS-HHHHHHS---SSHHHHHHHHHHHTS---HHHHHHHHHHHHHH--